Protein AF-W9H067-F1 (afdb_monomer_lite)

Foldseek 3Di:
DKDKDKDKDFDPVLVVVLVVVCVVPAVPQKDKDWPDWDWDQPPVVSDTTIITIMMMIGNDPVSVVCSCQCPVVVHDPPPPDPDPPPPDDDDDPDDD

Structure (mmCIF, N/CA/C/O backbone):
data_AF-W9H067-F1
#
_entry.id   AF-W9H067-F1
#
loop_
_atom_site.group_PDB
_atom_site.id
_atom_site.type_symbol
_atom_site.label_atom_id
_atom_site.label_alt_id
_atom_site.label_comp_id
_atom_site.label_asym_id
_atom_site.label_entity_id
_atom_site.label_seq_id
_atom_site.pdbx_PDB_ins_code
_atom_site.Cartn_x
_atom_site.Cartn_y
_atom_site.Cartn_z
_atom_site.occupancy
_atom_site.B_iso_or_equiv
_atom_site.auth_seq_id
_atom_site.auth_comp_id
_atom_site.auth_asym_id
_atom_site.auth_atom_id
_atom_site.pdbx_PDB_model_num
ATOM 1 N N . MET A 1 1 ? -16.802 -9.869 9.012 1.00 60.41 1 MET A N 1
ATOM 2 C CA . MET A 1 1 ? -16.794 -9.559 7.567 1.00 60.41 1 MET A CA 1
ATOM 3 C C . MET A 1 1 ? -15.454 -8.932 7.248 1.00 60.41 1 MET A C 1
ATOM 5 O O . MET A 1 1 ? -15.097 -7.969 7.912 1.00 60.41 1 MET A O 1
ATOM 9 N N . THR A 1 2 ? -14.714 -9.509 6.311 1.00 73.00 2 THR A N 1
ATOM 10 C CA . THR A 1 2 ? -13.466 -8.964 5.763 1.00 73.00 2 THR A CA 1
ATOM 11 C C . THR A 1 2 ? -13.778 -8.291 4.430 1.00 73.00 2 THR A C 1
ATOM 13 O O . THR A 1 2 ? -14.625 -8.772 3.678 1.00 73.00 2 THR A O 1
ATOM 16 N N . TYR A 1 3 ? -13.155 -7.147 4.165 1.00 82.56 3 TYR A N 1
ATOM 17 C CA . TYR A 1 3 ? -13.346 -6.389 2.928 1.00 82.56 3 TYR A CA 1
ATOM 18 C C . TYR A 1 3 ? -12.120 -6.558 2.051 1.00 82.56 3 TYR A C 1
ATOM 20 O O . TYR A 1 3 ? -11.005 -6.477 2.551 1.00 82.56 3 TYR A O 1
ATOM 28 N N . GLU A 1 4 ? -12.314 -6.782 0.760 1.00 85.38 4 GLU A N 1
ATOM 29 C CA . GLU A 1 4 ? -11.222 -7.126 -0.144 1.00 85.38 4 GLU A CA 1
ATOM 30 C C . GLU A 1 4 ? -11.097 -6.102 -1.268 1.00 85.38 4 GLU A C 1
ATOM 32 O O . GLU A 1 4 ? -12.092 -5.628 -1.821 1.00 85.38 4 GLU A O 1
ATOM 37 N N . LEU A 1 5 ? -9.859 -5.785 -1.633 1.00 84.81 5 LEU A N 1
ATOM 38 C CA . LEU A 1 5 ? -9.538 -4.889 -2.732 1.00 84.81 5 LEU A CA 1
ATOM 39 C C . LEU A 1 5 ? -8.381 -5.468 -3.539 1.00 84.81 5 LEU A C 1
ATOM 41 O O . LEU A 1 5 ? -7.287 -5.657 -3.016 1.00 84.81 5 LEU A O 1
ATOM 45 N N . VAL A 1 6 ? -8.610 -5.716 -4.825 1.00 85.81 6 VAL A N 1
ATOM 46 C CA . VAL A 1 6 ? -7.558 -6.150 -5.747 1.00 85.81 6 VAL A CA 1
ATOM 47 C C . VAL A 1 6 ? -7.097 -4.952 -6.563 1.00 85.81 6 VAL A C 1
ATOM 49 O O . VAL A 1 6 ? -7.914 -4.275 -7.191 1.00 85.81 6 VAL A O 1
ATOM 52 N N . HIS A 1 7 ? -5.792 -4.694 -6.563 1.00 84.44 7 HIS A N 1
ATOM 53 C CA . HIS A 1 7 ? -5.191 -3.613 -7.333 1.00 84.44 7 HIS A CA 1
ATOM 54 C C . HIS A 1 7 ? -3.963 -4.085 -8.114 1.00 84.44 7 HIS A C 1
ATOM 56 O O . HIS A 1 7 ? -3.289 -5.046 -7.736 1.00 84.44 7 HIS A O 1
ATOM 62 N N . LYS A 1 8 ? -3.701 -3.410 -9.238 1.00 84.19 8 LYS A N 1
ATOM 63 C CA . LYS A 1 8 ? -2.582 -3.699 -10.136 1.00 84.19 8 LYS A CA 1
ATOM 64 C C . LYS A 1 8 ? -1.568 -2.561 -10.065 1.00 84.19 8 LYS A C 1
ATOM 66 O O . LYS A 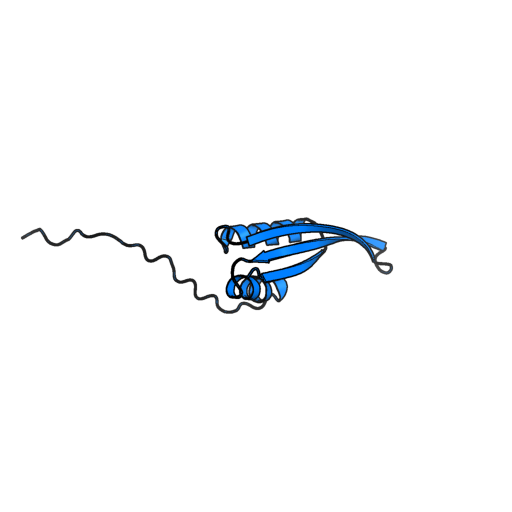1 8 ? -1.876 -1.446 -10.475 1.00 84.19 8 LYS A O 1
ATOM 71 N N . PHE A 1 9 ? -0.361 -2.846 -9.595 1.00 81.06 9 PHE A N 1
ATOM 72 C CA . PHE A 1 9 ? 0.725 -1.872 -9.516 1.00 81.06 9 PHE A CA 1
ATOM 73 C C . PHE A 1 9 ? 1.671 -2.002 -10.702 1.00 81.06 9 PHE A C 1
ATOM 75 O O . PHE A 1 9 ? 2.150 -3.092 -11.000 1.00 81.06 9 PHE A O 1
ATOM 82 N N . ARG A 1 10 ? 1.986 -0.883 -11.359 1.00 76.19 10 ARG A N 1
ATOM 83 C CA . ARG A 1 10 ? 3.038 -0.822 -12.381 1.00 76.19 10 ARG A CA 1
ATOM 84 C C . ARG A 1 10 ? 4.383 -0.622 -11.679 1.00 76.19 10 ARG A C 1
ATOM 86 O O . ARG A 1 10 ? 4.778 0.509 -11.409 1.00 76.19 10 ARG A O 1
ATOM 93 N N . GLY A 1 11 ? 5.048 -1.726 -11.346 1.00 74.19 11 GLY A N 1
ATOM 94 C CA . GLY A 1 11 ? 6.343 -1.747 -10.662 1.00 74.19 11 GLY A CA 1
ATOM 95 C C . GLY A 1 11 ? 6.287 -2.027 -9.153 1.00 74.19 11 GLY A C 1
ATOM 96 O O . GLY A 1 11 ? 5.335 -1.671 -8.459 1.00 74.19 11 GLY A O 1
ATOM 97 N N . GLN A 1 12 ? 7.364 -2.636 -8.645 1.00 73.44 12 GLN A N 1
ATOM 98 C CA . GLN A 1 12 ? 7.498 -3.069 -7.248 1.00 73.44 12 GLN A CA 1
ATOM 99 C C . GLN A 1 12 ? 7.530 -1.893 -6.257 1.00 73.44 12 GLN A C 1
ATOM 101 O O . GLN A 1 12 ? 6.998 -2.000 -5.159 1.00 73.44 12 GLN A O 1
ATOM 106 N N . GLY A 1 13 ? 8.083 -0.739 -6.655 1.00 78.38 13 GLY A N 1
ATOM 107 C CA . GLY A 1 13 ? 8.137 0.449 -5.793 1.00 78.38 13 GLY A CA 1
ATOM 108 C C . GLY A 1 13 ? 6.751 0.944 -5.368 1.00 78.38 13 GLY A C 1
ATOM 109 O O . GLY A 1 13 ? 6.550 1.278 -4.206 1.00 78.38 13 GLY A O 1
ATOM 110 N N . LYS A 1 14 ? 5.764 0.891 -6.272 1.00 76.38 14 LYS A N 1
ATOM 111 C CA . LYS A 1 14 ? 4.379 1.273 -5.961 1.00 76.38 14 LYS A CA 1
ATOM 112 C C . LYS A 1 14 ? 3.685 0.292 -5.025 1.00 76.38 14 LYS A C 1
ATOM 114 O O . LYS A 1 14 ? 2.875 0.711 -4.212 1.00 76.38 14 LYS A O 1
ATOM 119 N N . MET A 1 15 ? 4.036 -0.989 -5.088 1.00 80.94 15 MET A N 1
ATOM 120 C CA . MET A 1 15 ? 3.553 -1.962 -4.111 1.00 80.94 15 MET A CA 1
ATOM 121 C C . MET A 1 15 ? 4.096 -1.659 -2.709 1.00 80.94 15 MET A C 1
ATOM 123 O O . MET A 1 15 ? 3.324 -1.648 -1.755 1.00 80.94 15 MET A O 1
ATOM 127 N N . ASN A 1 16 ? 5.395 -1.370 -2.593 1.00 82.06 16 ASN A N 1
ATOM 128 C CA . ASN A 1 16 ? 6.015 -1.049 -1.305 1.00 82.06 16 ASN A CA 1
ATOM 129 C C . ASN A 1 16 ? 5.432 0.243 -0.706 1.00 82.06 16 ASN A C 1
ATOM 131 O O . ASN A 1 16 ? 5.065 0.254 0.462 1.00 82.06 16 ASN A O 1
ATOM 135 N N . GLU A 1 17 ? 5.248 1.292 -1.520 1.00 83.69 17 GLU A N 1
ATOM 136 C CA . GLU A 1 17 ? 4.584 2.535 -1.089 1.00 83.69 17 GLU A CA 1
ATOM 137 C C . GLU A 1 17 ? 3.166 2.272 -0.543 1.00 83.69 17 GLU A C 1
ATOM 139 O O . GLU A 1 17 ? 2.739 2.901 0.426 1.00 83.69 17 GLU A O 1
ATOM 144 N N . ALA A 1 18 ? 2.426 1.346 -1.159 1.00 81.50 18 ALA A N 1
ATOM 145 C CA . ALA A 1 18 ? 1.089 0.972 -0.712 1.00 81.50 18 ALA A CA 1
ATOM 146 C C . ALA A 1 18 ? 1.126 0.240 0.635 1.00 81.50 18 ALA A C 1
ATOM 148 O O . ALA A 1 18 ? 0.296 0.498 1.507 1.00 81.50 18 ALA A O 1
ATOM 149 N N . GLU A 1 19 ? 2.087 -0.669 0.809 1.00 81.88 19 GLU A N 1
ATOM 150 C CA . GLU A 1 19 ? 2.287 -1.397 2.060 1.00 81.88 19 GLU A CA 1
ATOM 151 C C . GLU A 1 19 ? 2.658 -0.448 3.207 1.00 81.88 19 GLU A C 1
ATOM 153 O O . GLU A 1 19 ? 2.059 -0.524 4.281 1.00 81.88 19 GLU A O 1
ATOM 158 N N . ASP A 1 20 ? 3.581 0.483 2.967 1.00 85.06 20 ASP A N 1
ATOM 159 C CA . ASP A 1 20 ? 3.997 1.482 3.952 1.00 85.06 20 ASP A CA 1
ATOM 160 C C . ASP A 1 20 ? 2.819 2.368 4.374 1.00 85.06 20 ASP A C 1
ATOM 162 O O . ASP A 1 20 ? 2.552 2.520 5.569 1.00 85.06 20 ASP A O 1
ATOM 166 N N . TRP A 1 21 ? 2.018 2.848 3.414 1.00 85.19 21 TRP A N 1
ATOM 167 C CA . TRP A 1 21 ? 0.805 3.611 3.718 1.00 85.19 21 TRP A CA 1
ATOM 168 C C . TRP A 1 21 ? -0.157 2.817 4.614 1.00 85.19 21 TRP A C 1
ATOM 170 O O . TRP A 1 21 ? -0.713 3.352 5.579 1.00 85.19 21 TRP A O 1
ATOM 180 N N . MET A 1 22 ? -0.347 1.526 4.328 1.00 82.62 22 MET A N 1
ATOM 181 C CA . MET A 1 22 ? -1.231 0.645 5.098 1.00 82.62 22 MET A CA 1
ATOM 182 C C . MET A 1 22 ? -0.685 0.387 6.509 1.00 82.62 22 MET A C 1
ATOM 184 O O . MET A 1 22 ? -1.449 0.422 7.481 1.00 82.62 22 MET A O 1
ATOM 188 N N . ARG A 1 23 ? 0.634 0.200 6.661 1.00 81.56 23 ARG A N 1
ATOM 189 C CA . ARG A 1 23 ? 1.307 0.091 7.970 1.00 81.56 23 ARG A CA 1
ATOM 190 C C . ARG A 1 23 ? 1.088 1.343 8.816 1.00 81.56 23 ARG A C 1
ATOM 192 O O . ARG A 1 23 ? 0.753 1.222 9.995 1.00 81.56 23 ARG A O 1
ATOM 199 N N . GLU A 1 24 ? 1.220 2.521 8.216 1.00 82.94 24 GLU A N 1
ATOM 200 C CA . GLU A 1 24 ? 1.066 3.805 8.905 1.00 82.94 24 GLU A CA 1
ATOM 201 C C . GLU A 1 24 ? -0.385 4.097 9.314 1.00 82.94 24 GLU A C 1
ATOM 203 O O . GLU A 1 24 ? -0.632 4.648 10.391 1.00 82.94 24 GLU A O 1
ATOM 208 N N . ASN A 1 25 ? -1.361 3.702 8.488 1.00 78.81 25 ASN A N 1
ATOM 209 C CA . ASN A 1 25 ? -2.758 4.096 8.676 1.00 78.81 25 ASN A CA 1
ATOM 210 C C . ASN A 1 25 ? -3.622 3.058 9.406 1.00 78.81 25 ASN A C 1
ATOM 212 O O . ASN A 1 25 ? -4.545 3.450 10.124 1.00 78.81 25 ASN A O 1
ATOM 216 N N . LEU A 1 26 ? -3.356 1.756 9.247 1.00 76.69 26 LEU A N 1
ATOM 217 C CA . LEU A 1 26 ? -4.334 0.708 9.579 1.00 76.69 26 LEU A CA 1
ATOM 218 C C . LEU A 1 26 ? -3.988 -0.191 10.775 1.00 76.69 26 LEU A C 1
ATOM 220 O O . LEU A 1 26 ? -4.709 -1.151 11.029 1.00 76.69 26 LEU A O 1
ATOM 224 N N . LYS A 1 27 ? -2.934 0.109 11.549 1.00 75.88 27 LYS A N 1
ATOM 225 C CA . LYS A 1 27 ? -2.587 -0.539 12.844 1.00 75.88 27 LYS A CA 1
ATOM 226 C C . LYS A 1 27 ? -2.825 -2.066 12.915 1.00 75.88 27 LYS A C 1
ATOM 228 O O . LYS A 1 27 ? -3.330 -2.569 13.916 1.00 75.88 27 LYS A O 1
ATOM 233 N N . GLY A 1 28 ? -2.475 -2.802 11.859 1.00 70.94 28 GLY A N 1
ATOM 234 C CA . GLY A 1 28 ? -2.592 -4.266 11.808 1.00 70.94 28 GLY A CA 1
ATOM 235 C C . GLY A 1 28 ? -4.001 -4.825 11.558 1.00 70.94 28 GLY A C 1
ATOM 236 O O . GLY A 1 28 ? -4.193 -6.030 11.666 1.00 70.94 28 GLY A O 1
ATOM 237 N N . LEU A 1 29 ? -4.987 -3.995 11.202 1.00 79.12 29 LEU A N 1
ATOM 238 C CA . LEU A 1 29 ? -6.322 -4.430 10.759 1.00 79.12 29 LEU A CA 1
ATOM 239 C C . LEU A 1 29 ? -6.390 -4.633 9.237 1.00 79.12 29 LEU A C 1
ATOM 241 O O . LEU A 1 29 ? -7.384 -4.287 8.591 1.00 79.12 29 LEU A O 1
ATOM 245 N N . TRP A 1 30 ? -5.321 -5.173 8.659 1.00 86.50 30 TRP A N 1
ATOM 246 C CA . TRP A 1 30 ? -5.219 -5.444 7.233 1.00 86.50 30 TRP A CA 1
ATOM 247 C C . TRP A 1 30 ? -4.216 -6.562 6.951 1.00 86.50 30 TRP A C 1
ATOM 249 O O . TRP A 1 30 ? -3.356 -6.869 7.775 1.00 86.50 30 TRP A O 1
ATOM 259 N N . GLU A 1 31 ? -4.328 -7.142 5.766 1.00 84.00 31 GLU A N 1
ATOM 260 C CA . GLU A 1 31 ? -3.418 -8.154 5.243 1.00 84.00 31 GLU A CA 1
ATOM 261 C C . GLU A 1 31 ? -3.183 -7.873 3.756 1.00 84.00 31 GLU A C 1
ATOM 263 O O . GLU A 1 31 ? -4.109 -7.504 3.032 1.00 84.00 31 GLU A O 1
ATOM 268 N N . LEU A 1 32 ? -1.938 -8.028 3.304 1.00 84.88 32 LEU A N 1
ATOM 269 C CA . LEU A 1 32 ? -1.566 -7.947 1.895 1.00 84.88 32 LEU A CA 1
ATOM 270 C C . LEU A 1 32 ? -1.196 -9.336 1.398 1.00 84.88 32 LEU A C 1
ATOM 272 O O . LEU A 1 32 ? -0.332 -10.009 1.953 1.00 84.88 32 LEU A O 1
ATOM 276 N N . GLN A 1 33 ? -1.854 -9.740 0.321 1.00 84.69 33 GLN A N 1
ATOM 277 C CA . GLN A 1 33 ? -1.613 -10.991 -0.365 1.00 84.69 33 GLN A CA 1
ATOM 278 C C . GLN A 1 33 ? -1.151 -10.694 -1.788 1.00 84.69 33 GLN A C 1
ATOM 280 O O . GLN A 1 33 ? -1.856 -10.073 -2.587 1.00 84.69 33 GLN A O 1
ATOM 285 N N . PHE A 1 34 ? 0.049 -11.162 -2.115 1.00 82.19 34 PHE A N 1
ATOM 286 C CA . PHE A 1 34 ? 0.560 -11.105 -3.473 1.00 82.19 34 PHE A CA 1
ATOM 287 C C . PHE A 1 34 ? -0.101 -12.198 -4.320 1.00 82.19 34 PHE A C 1
ATOM 289 O O . PHE A 1 34 ? -0.019 -13.376 -3.981 1.00 82.19 34 PHE A O 1
ATOM 296 N N . LEU A 1 35 ? -0.777 -11.809 -5.403 1.00 84.31 35 LEU A N 1
ATOM 297 C CA . LEU A 1 35 ? -1.492 -12.743 -6.279 1.00 84.31 35 LEU A CA 1
ATOM 298 C C . LEU A 1 35 ? -0.650 -13.189 -7.478 1.00 84.31 35 LEU A C 1
ATOM 300 O O . LEU A 1 35 ? -0.874 -14.273 -8.007 1.00 84.31 35 LEU A O 1
ATOM 304 N N . GLY A 1 36 ? 0.296 -12.363 -7.927 1.00 82.06 36 GLY A N 1
ATOM 305 C CA . GLY A 1 36 ? 1.148 -12.685 -9.068 1.00 82.06 36 GLY A CA 1
ATOM 306 C C . GLY A 1 36 ? 1.673 -11.457 -9.799 1.00 82.06 36 GLY A C 1
ATOM 307 O O . GLY A 1 36 ? 1.344 -10.316 -9.472 1.00 82.06 36 GLY A O 1
ATOM 308 N N . MET A 1 37 ? 2.501 -11.698 -10.810 1.00 84.00 37 MET A N 1
ATOM 309 C CA . MET A 1 37 ? 3.097 -10.668 -11.656 1.00 84.00 37 MET A CA 1
ATOM 310 C C . MET A 1 37 ? 2.790 -10.981 -13.118 1.00 84.00 37 MET A C 1
ATOM 312 O O . MET A 1 37 ? 2.979 -12.114 -13.554 1.00 84.00 37 MET A O 1
ATOM 316 N N . SER A 1 38 ? 2.345 -9.976 -13.862 1.00 81.75 38 SER A N 1
ATOM 317 C CA . SER A 1 38 ? 2.157 -10.039 -15.311 1.00 81.75 38 SER A CA 1
ATOM 318 C C . SER A 1 38 ? 3.148 -9.095 -15.981 1.00 81.75 38 SER A C 1
ATOM 320 O O . SER A 1 38 ? 3.365 -7.987 -15.497 1.00 81.75 38 SER A O 1
ATOM 322 N N . GLU A 1 39 ? 3.746 -9.504 -17.093 1.00 79.94 39 GLU A N 1
ATOM 323 C CA . GLU A 1 39 ? 4.546 -8.607 -17.929 1.00 79.94 39 GLU A CA 1
ATOM 324 C C . GLU A 1 39 ? 3.649 -8.007 -19.017 1.00 79.94 39 GLU A C 1
ATOM 326 O O . GLU A 1 39 ? 3.116 -8.731 -19.855 1.00 79.94 39 GLU A O 1
ATOM 331 N N . GLU A 1 40 ? 3.476 -6.685 -19.010 1.00 74.50 40 GLU A N 1
ATOM 332 C CA . GLU A 1 40 ? 2.898 -5.947 -20.135 1.00 74.50 40 GLU A CA 1
ATOM 333 C C . GLU A 1 40 ? 4.042 -5.395 -20.989 1.00 74.50 40 GLU A C 1
ATOM 335 O O . GLU A 1 40 ? 4.852 -4.581 -20.533 1.00 74.50 40 GLU A O 1
ATOM 340 N N . ILE A 1 41 ? 4.119 -5.849 -22.239 1.00 69.06 41 ILE A N 1
ATOM 341 C CA . ILE A 1 41 ? 5.003 -5.257 -23.241 1.00 69.06 41 ILE A CA 1
ATOM 342 C C . ILE A 1 41 ? 4.238 -4.083 -23.844 1.00 69.06 41 ILE A C 1
ATOM 344 O O . ILE A 1 41 ? 3.228 -4.268 -24.517 1.00 69.06 41 ILE A O 1
ATOM 348 N N . ASP A 1 42 ? 4.697 -2.864 -23.568 1.00 65.25 42 ASP A N 1
ATOM 349 C CA . ASP A 1 42 ? 4.194 -1.685 -24.265 1.00 65.25 42 ASP A CA 1
ATOM 350 C C . ASP A 1 42 ? 4.790 -1.708 -25.680 1.00 65.25 42 ASP A C 1
ATOM 352 O O . ASP A 1 42 ? 5.958 -1.355 -25.875 1.00 65.25 42 ASP A O 1
ATOM 356 N N . ASP A 1 43 ? 4.006 -2.178 -26.655 1.00 62.78 43 ASP A N 1
ATOM 357 C CA . ASP A 1 43 ? 4.418 -2.291 -28.063 1.00 62.78 43 ASP A CA 1
ATOM 358 C C . ASP A 1 43 ? 4.875 -0.948 -28.653 1.00 62.78 43 ASP A C 1
ATOM 360 O O . ASP A 1 43 ? 5.684 -0.911 -29.582 1.00 62.78 43 ASP A O 1
ATOM 364 N N . PHE A 1 44 ? 4.406 0.170 -28.090 1.00 64.56 44 PHE A N 1
ATOM 365 C CA . PHE A 1 44 ? 4.728 1.510 -28.564 1.00 64.56 44 PHE A CA 1
ATOM 366 C C . PHE A 1 44 ? 6.082 1.998 -28.041 1.00 64.56 44 PHE A C 1
ATOM 368 O O . PHE A 1 44 ? 6.845 2.640 -28.762 1.00 64.56 44 PHE A O 1
ATOM 375 N N . LYS A 1 45 ? 6.401 1.686 -26.782 1.00 65.88 45 LYS A N 1
ATOM 376 C CA . LYS A 1 45 ? 7.646 2.121 -26.129 1.00 65.88 45 LYS A CA 1
ATOM 377 C C . LYS A 1 45 ? 8.744 1.059 -26.117 1.00 65.88 45 LYS A C 1
ATOM 379 O O . LYS A 1 45 ? 9.860 1.361 -25.702 1.00 65.88 45 LYS A O 1
ATOM 384 N N . LYS A 1 46 ? 8.449 -0.173 -26.555 1.00 65.50 46 LYS A N 1
ATOM 385 C CA . LYS A 1 46 ? 9.327 -1.356 -26.432 1.00 65.50 46 LYS A CA 1
ATOM 386 C C . LYS A 1 46 ? 9.866 -1.554 -25.010 1.00 65.50 46 LYS A C 1
ATOM 388 O O . LYS A 1 46 ? 10.941 -2.115 -24.808 1.00 65.50 46 LYS A O 1
ATOM 393 N N . THR A 1 47 ? 9.127 -1.081 -24.011 1.00 62.19 47 THR A N 1
ATOM 394 C CA . THR A 1 47 ? 9.486 -1.200 -22.599 1.00 62.19 47 THR A CA 1
ATOM 395 C C . THR A 1 47 ? 8.648 -2.285 -21.951 1.00 62.19 47 THR A C 1
ATOM 397 O O . THR A 1 47 ? 7.422 -2.288 -22.070 1.00 62.19 47 THR A O 1
ATOM 400 N N . LYS A 1 48 ? 9.316 -3.189 -21.232 1.00 66.38 48 LYS A N 1
ATOM 401 C CA . LYS A 1 48 ? 8.658 -4.191 -20.394 1.00 66.38 48 LYS A CA 1
ATOM 402 C C . LYS A 1 48 ? 8.177 -3.531 -19.107 1.00 66.38 48 LYS A C 1
ATOM 404 O O . LYS A 1 48 ? 8.989 -3.016 -18.340 1.00 66.38 48 LYS A O 1
ATOM 409 N N . THR A 1 49 ? 6.872 -3.553 -18.872 1.00 70.50 49 THR A N 1
ATOM 410 C CA . THR A 1 49 ? 6.264 -3.074 -17.631 1.00 70.50 49 THR A CA 1
ATOM 411 C C . THR A 1 49 ? 5.827 -4.272 -16.804 1.00 70.50 49 THR A C 1
ATOM 413 O O . THR A 1 49 ? 4.961 -5.039 -17.214 1.00 70.50 49 THR A O 1
ATOM 416 N N . TYR A 1 50 ? 6.409 -4.431 -15.618 1.00 76.38 50 TYR A N 1
ATOM 417 C CA . TYR A 1 50 ? 5.976 -5.449 -14.664 1.00 76.38 50 TYR A CA 1
ATOM 418 C C . TYR A 1 50 ? 4.743 -4.948 -13.907 1.00 76.38 50 TYR A C 1
ATOM 420 O O . TYR A 1 50 ? 4.785 -3.910 -13.238 1.00 76.38 50 TYR A O 1
ATOM 428 N N . VAL A 1 51 ? 3.643 -5.683 -14.019 1.00 80.69 51 VAL A N 1
ATOM 429 C CA . VAL A 1 51 ? 2.369 -5.410 -13.358 1.00 80.69 51 VAL A CA 1
ATOM 430 C C . VAL A 1 51 ? 2.193 -6.393 -12.208 1.00 80.69 51 VAL A C 1
ATOM 432 O O . VAL A 1 51 ? 2.019 -7.589 -12.415 1.00 80.69 51 VAL A O 1
ATOM 435 N N . PHE A 1 52 ? 2.221 -5.890 -10.980 1.00 82.00 52 PHE A N 1
ATOM 436 C CA . PHE A 1 52 ? 2.049 -6.675 -9.763 1.00 82.00 52 PHE A CA 1
ATOM 437 C C . PHE A 1 52 ? 0.575 -6.686 -9.372 1.00 82.00 52 PHE A C 1
ATOM 439 O O . PHE A 1 52 ? -0.040 -5.635 -9.199 1.00 82.00 52 PHE A O 1
ATOM 446 N N . HIS A 1 53 ? 0.004 -7.875 -9.232 1.00 83.19 53 HIS A N 1
ATOM 447 C CA . HIS A 1 53 ? -1.367 -8.081 -8.794 1.00 83.19 53 HIS A CA 1
ATOM 448 C C . HIS A 1 53 ? -1.363 -8.335 -7.292 1.00 83.19 53 HIS A C 1
ATOM 450 O O . HIS A 1 53 ? -0.766 -9.301 -6.814 1.00 83.19 53 HIS A O 1
ATOM 456 N N . VAL A 1 54 ? -2.037 -7.466 -6.547 1.00 84.88 54 VAL A N 1
ATOM 457 C CA . VAL A 1 54 ? -2.032 -7.493 -5.085 1.00 84.88 54 VAL A CA 1
ATOM 458 C C . VAL A 1 54 ? -3.462 -7.433 -4.578 1.00 84.88 54 VAL A C 1
ATOM 460 O O . VAL A 1 54 ? -4.278 -6.659 -5.084 1.00 84.88 54 VAL A O 1
ATOM 463 N N . ARG A 1 55 ? -3.768 -8.256 -3.579 1.00 85.94 55 ARG A N 1
ATOM 464 C CA . ARG A 1 55 ? -5.023 -8.231 -2.835 1.00 85.94 55 ARG A CA 1
ATOM 465 C C . ARG A 1 55 ? -4.765 -7.666 -1.450 1.00 85.94 55 ARG A C 1
ATOM 467 O O . ARG A 1 55 ? -3.889 -8.139 -0.737 1.00 85.94 55 ARG A O 1
ATOM 474 N N . PHE A 1 56 ? -5.565 -6.689 -1.067 1.00 86.56 56 PHE A N 1
ATOM 475 C CA . PHE A 1 56 ? -5.607 -6.151 0.279 1.00 86.56 56 PHE A CA 1
ATOM 476 C C . PHE A 1 56 ? -6.886 -6.630 0.955 1.00 86.56 56 PHE A C 1
ATOM 478 O O . PHE A 1 56 ? -7.980 -6.410 0.431 1.00 86.56 56 PHE A O 1
ATOM 485 N N . ASN A 1 57 ? -6.746 -7.258 2.115 1.00 87.62 57 ASN A N 1
ATOM 486 C CA . ASN A 1 57 ? -7.851 -7.576 3.005 1.00 87.62 57 ASN A CA 1
ATOM 487 C C . ASN A 1 57 ? -7.883 -6.540 4.125 1.00 87.62 57 ASN A C 1
ATOM 489 O O . ASN A 1 57 ? -6.854 -6.212 4.708 1.00 87.62 57 ASN A O 1
ATOM 493 N N . PHE A 1 58 ? -9.070 -6.048 4.452 1.00 87.06 58 PHE A N 1
ATOM 494 C CA . PHE A 1 58 ? -9.300 -5.053 5.488 1.00 87.06 58 PHE A CA 1
ATOM 495 C C . PHE A 1 58 ? -10.269 -5.609 6.524 1.00 87.06 58 PHE A C 1
ATOM 497 O O . PHE A 1 58 ? -11.292 -6.217 6.189 1.00 87.06 58 PHE A O 1
ATOM 504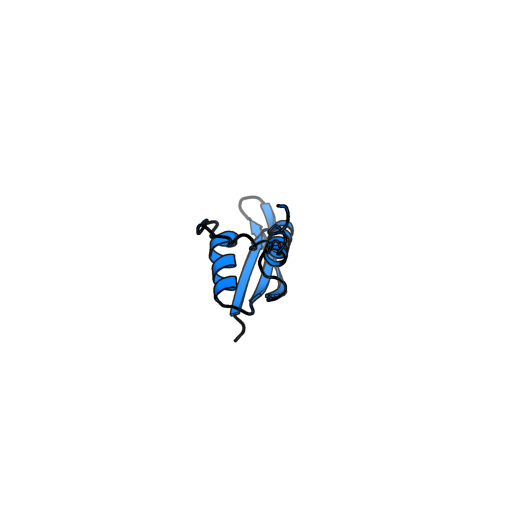 N N . GLY A 1 59 ? -9.991 -5.334 7.796 1.00 83.62 59 GLY A N 1
ATOM 505 C CA . GLY A 1 59 ? -10.917 -5.639 8.886 1.00 83.62 59 GLY A CA 1
ATOM 506 C C . GLY A 1 59 ? -12.148 -4.724 8.912 1.00 83.62 59 GLY A C 1
ATOM 507 O O . GLY A 1 59 ? -13.154 -5.073 9.529 1.00 83.62 59 GLY A O 1
ATOM 508 N N . ARG A 1 60 ? -12.091 -3.555 8.253 1.00 84.56 60 ARG A N 1
ATOM 509 C CA . ARG A 1 60 ? -13.161 -2.542 8.234 1.00 84.56 60 ARG A CA 1
ATOM 510 C C . ARG A 1 60 ? -13.393 -1.986 6.830 1.00 84.56 60 ARG A C 1
ATOM 512 O O . ARG A 1 60 ? -12.457 -1.800 6.057 1.00 84.56 60 ARG A O 1
ATOM 519 N N . SER A 1 61 ? -14.647 -1.661 6.518 1.00 84.25 61 SER A N 1
ATOM 520 C CA . SER A 1 61 ? -15.032 -1.069 5.227 1.00 84.25 61 SER A CA 1
ATOM 521 C C . SER A 1 61 ? -14.555 0.371 5.072 1.00 84.25 61 SER A C 1
ATOM 523 O O . SER A 1 61 ? -14.290 0.816 3.957 1.00 84.25 61 SER A O 1
ATOM 525 N N . GLU A 1 62 ? -14.466 1.108 6.178 1.00 84.69 62 GLU A N 1
ATOM 526 C CA . GLU A 1 62 ? -13.986 2.492 6.218 1.00 84.69 62 GLU A CA 1
ATOM 527 C C . GLU A 1 62 ? -12.530 2.574 5.764 1.00 84.69 62 GLU A C 1
ATOM 529 O O . GLU A 1 62 ? -12.188 3.417 4.939 1.00 84.69 62 GLU A O 1
ATOM 534 N N . ASP A 1 63 ? -11.708 1.635 6.227 1.00 83.56 63 ASP A N 1
ATOM 535 C CA . ASP A 1 63 ? -10.290 1.540 5.895 1.00 83.56 63 ASP A CA 1
ATOM 536 C C . ASP A 1 63 ? -10.076 1.190 4.416 1.00 83.56 63 ASP A C 1
ATOM 538 O O . ASP A 1 63 ? -9.284 1.841 3.734 1.00 83.56 63 ASP A O 1
ATOM 542 N N . MET A 1 64 ? -10.864 0.247 3.884 1.00 86.81 64 MET A N 1
ATOM 543 C CA . MET A 1 64 ? -10.876 -0.075 2.452 1.00 86.81 64 MET A CA 1
ATOM 544 C C . MET A 1 64 ? -11.240 1.153 1.602 1.00 86.81 64 MET A C 1
ATOM 546 O O . MET A 1 64 ? -10.586 1.435 0.597 1.00 86.81 64 MET A O 1
ATOM 550 N N . LYS A 1 65 ? -12.279 1.903 1.999 1.00 84.81 65 LYS A N 1
ATOM 551 C CA . LYS A 1 65 ? -12.693 3.124 1.292 1.00 84.81 65 LYS A CA 1
ATOM 552 C C . LYS A 1 65 ? -11.621 4.206 1.357 1.00 84.81 65 LYS A C 1
ATOM 554 O O . LYS A 1 65 ? -11.369 4.840 0.341 1.00 84.81 65 LYS A O 1
ATOM 559 N N . ARG A 1 66 ? -10.977 4.395 2.511 1.00 83.31 66 ARG A N 1
ATOM 560 C CA . ARG A 1 66 ? -9.885 5.364 2.668 1.00 83.31 66 ARG A CA 1
ATOM 561 C C . ARG A 1 66 ? -8.701 5.026 1.780 1.00 83.31 66 ARG A C 1
ATOM 563 O O . ARG A 1 66 ? -8.240 5.898 1.059 1.00 83.31 66 ARG A O 1
ATOM 570 N N . PHE A 1 67 ? -8.261 3.770 1.770 1.00 84.94 67 PHE A N 1
ATOM 571 C CA . PHE A 1 67 ? -7.171 3.347 0.893 1.00 84.94 67 PHE A CA 1
ATOM 572 C C . PHE A 1 67 ? -7.526 3.556 -0.585 1.00 84.94 67 PHE A C 1
ATOM 574 O O . PHE A 1 67 ? -6.731 4.094 -1.353 1.00 84.94 67 PHE A O 1
ATOM 581 N N . LYS A 1 68 ? -8.752 3.211 -0.991 1.00 85.00 68 LYS A N 1
ATOM 582 C CA . LYS A 1 68 ? -9.202 3.452 -2.363 1.00 85.00 68 LYS A CA 1
ATOM 583 C C . LYS A 1 68 ? -9.222 4.948 -2.716 1.00 85.00 68 LYS A C 1
ATOM 585 O O . LYS A 1 68 ? -8.683 5.326 -3.748 1.00 85.00 68 LYS A O 1
ATOM 590 N N . ASP A 1 69 ? -9.810 5.787 -1.870 1.00 83.69 69 ASP A N 1
ATOM 5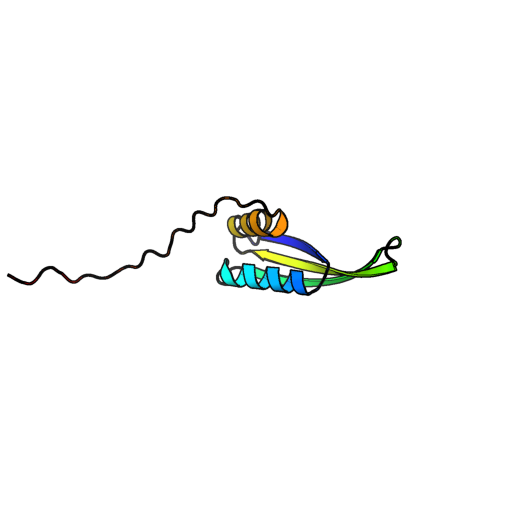91 C CA . ASP A 1 69 ? -9.986 7.212 -2.165 1.00 83.69 69 ASP A CA 1
ATOM 592 C C . ASP A 1 69 ? -8.660 7.994 -2.090 1.00 83.69 69 ASP A C 1
ATOM 594 O O . ASP A 1 69 ? -8.353 8.786 -2.982 1.00 83.69 69 ASP A O 1
ATOM 598 N N . GLU A 1 70 ? -7.879 7.781 -1.025 1.00 81.31 70 GLU A N 1
ATOM 599 C CA . GLU A 1 70 ? -6.662 8.547 -0.727 1.00 81.31 70 GLU A CA 1
ATOM 600 C C . GLU A 1 70 ? -5.464 8.062 -1.552 1.00 81.31 70 GLU A C 1
ATOM 602 O O . GLU A 1 70 ? -4.709 8.885 -2.068 1.00 81.31 70 GLU A O 1
ATOM 607 N N . TYR A 1 71 ? -5.292 6.743 -1.684 1.00 79.69 71 TYR A N 1
ATOM 608 C CA . TYR A 1 71 ? -4.093 6.159 -2.284 1.00 79.69 71 TYR A CA 1
ATOM 609 C C . TYR A 1 71 ? -4.287 5.771 -3.759 1.00 79.69 71 TYR A C 1
ATOM 611 O O . TYR A 1 71 ? -3.432 6.089 -4.583 1.00 79.69 71 TYR A O 1
ATOM 619 N N . ILE A 1 72 ? -5.410 5.137 -4.127 1.00 79.50 72 ILE A N 1
ATOM 620 C CA . ILE A 1 72 ? -5.655 4.718 -5.524 1.00 79.50 72 ILE A CA 1
ATOM 621 C C . ILE A 1 72 ? -6.181 5.872 -6.381 1.00 79.50 72 ILE A C 1
ATOM 623 O O . ILE A 1 72 ? -5.622 6.159 -7.437 1.00 79.50 72 ILE A O 1
ATOM 627 N N . ASP A 1 73 ? -7.261 6.525 -5.949 1.00 78.25 73 ASP A N 1
ATOM 628 C CA . ASP A 1 73 ? -7.899 7.595 -6.724 1.00 78.25 73 ASP A CA 1
ATOM 629 C C . ASP A 1 73 ? -7.159 8.939 -6.586 1.00 78.25 73 ASP A C 1
ATOM 631 O O . ASP A 1 73 ? -7.448 9.883 -7.327 1.00 78.25 73 ASP A O 1
ATOM 635 N N . GLY A 1 74 ? -6.213 9.047 -5.641 1.00 66.00 74 GLY A N 1
ATOM 636 C CA . GLY A 1 74 ? -5.410 10.250 -5.395 1.00 66.00 74 GLY A CA 1
ATOM 637 C C . GLY A 1 74 ? -6.244 11.477 -5.020 1.00 66.00 74 GLY A C 1
ATOM 638 O O . GLY A 1 74 ? -5.757 12.608 -5.085 1.00 66.00 74 GLY A O 1
ATOM 639 N N . LYS A 1 75 ? -7.517 11.283 -4.656 1.00 56.50 75 LYS A N 1
ATOM 640 C CA . LYS A 1 75 ? -8.402 12.360 -4.229 1.00 56.50 75 LYS A CA 1
ATOM 641 C C . LYS A 1 75 ? -8.220 12.512 -2.730 1.00 56.50 75 LYS A C 1
ATOM 643 O O . LYS A 1 75 ? -8.680 11.650 -1.982 1.00 56.50 75 LYS A O 1
ATOM 648 N N . PRO A 1 76 ? -7.629 13.616 -2.247 1.00 48.72 76 PRO A N 1
ATOM 649 C CA . PRO A 1 76 ? -7.627 13.876 -0.825 1.00 48.72 76 PRO A CA 1
ATOM 650 C C . PRO A 1 76 ? -9.076 14.115 -0.396 1.00 48.72 76 PRO A C 1
ATOM 652 O O . PRO A 1 76 ? -9.604 15.226 -0.480 1.00 48.72 76 PRO A O 1
ATOM 655 N N . ARG A 1 77 ? -9.745 13.080 0.120 1.00 50.38 77 ARG A N 1
ATOM 656 C CA . ARG A 1 77 ? -10.735 13.332 1.159 1.00 50.38 77 ARG A CA 1
ATOM 657 C C . ARG A 1 77 ? -9.932 13.943 2.286 1.00 50.38 77 ARG A C 1
ATOM 659 O O . ARG A 1 77 ? -8.966 13.341 2.734 1.00 50.38 77 ARG A O 1
ATOM 666 N N . ARG A 1 78 ? -10.279 15.169 2.682 1.00 47.78 78 ARG A N 1
ATOM 667 C CA . ARG A 1 78 ? -9.749 15.807 3.889 1.00 47.78 78 ARG A CA 1
ATOM 668 C C . ARG A 1 78 ? -9.913 14.813 5.040 1.00 47.78 78 ARG A C 1
ATOM 670 O O . ARG A 1 78 ? -10.977 14.751 5.650 1.00 47.78 78 ARG A O 1
ATOM 677 N N . ALA A 1 79 ? -8.890 14.007 5.294 1.00 48.19 79 ALA A N 1
ATOM 678 C CA . ALA A 1 79 ? -8.847 13.121 6.429 1.00 48.19 79 ALA A CA 1
ATOM 679 C C . ALA A 1 79 ? -8.665 14.044 7.627 1.00 48.19 79 ALA A C 1
ATOM 681 O O . ALA A 1 79 ? -7.568 14.522 7.920 1.00 48.19 79 ALA A O 1
ATOM 682 N N . ALA A 1 80 ? -9.779 14.363 8.281 1.00 47.25 80 ALA A N 1
ATOM 683 C CA . ALA A 1 80 ? -9.757 14.829 9.648 1.00 47.25 80 ALA A CA 1
ATOM 684 C C . ALA A 1 80 ? -9.116 13.704 10.462 1.00 47.25 80 ALA A C 1
ATOM 686 O O . ALA A 1 80 ? -9.781 12.769 10.890 1.00 47.25 80 ALA A O 1
ATOM 687 N N . THR A 1 81 ? -7.799 13.758 10.618 1.00 48.97 81 THR A N 1
ATOM 688 C CA . THR A 1 81 ? -7.111 13.024 11.665 1.00 48.97 81 THR A CA 1
ATOM 689 C C . THR A 1 81 ? -7.619 13.612 12.979 1.00 48.97 81 THR A C 1
ATOM 691 O O . THR A 1 81 ? -7.319 14.777 13.267 1.00 48.97 81 THR A O 1
ATOM 694 N N . PRO A 1 82 ? -8.370 12.879 13.825 1.00 45.91 82 PRO A N 1
ATOM 695 C CA . PRO A 1 82 ? -8.380 13.241 15.224 1.00 45.91 82 PRO A CA 1
ATOM 696 C C . PRO A 1 82 ? -6.945 13.007 15.691 1.00 45.91 82 PRO A C 1
ATOM 698 O O . PRO A 1 82 ? -6.496 11.870 15.850 1.00 45.91 82 PRO A O 1
ATOM 701 N N . LYS A 1 83 ? -6.187 14.100 15.828 1.00 50.28 83 LYS A N 1
ATOM 702 C CA . LYS A 1 83 ? -4.894 14.085 16.511 1.00 50.28 83 LYS A CA 1
ATOM 703 C C . LYS A 1 83 ? -5.082 13.291 17.809 1.00 50.28 83 LYS A C 1
ATOM 705 O O . LYS A 1 83 ? -6.085 13.519 18.493 1.00 50.28 83 LYS A O 1
ATOM 710 N N . PRO A 1 84 ? -4.172 12.368 18.159 1.00 43.16 84 PRO A N 1
ATOM 711 C CA . PRO A 1 84 ? -4.296 11.620 19.397 1.00 43.16 84 PRO A CA 1
ATOM 712 C C . PRO A 1 84 ? -4.411 12.624 20.542 1.00 43.16 84 PRO A C 1
ATOM 714 O O . PRO A 1 84 ? -3.525 13.460 20.737 1.00 43.16 84 PRO A O 1
ATOM 717 N N . VAL A 1 85 ? -5.538 12.575 21.255 1.00 57.78 85 VAL A N 1
ATOM 718 C CA . VAL A 1 85 ? -5.769 13.372 22.456 1.00 57.78 85 VAL A CA 1
ATOM 719 C C . VAL A 1 85 ? -4.674 12.976 23.437 1.00 57.78 85 VAL A C 1
ATOM 721 O O . VAL A 1 85 ? -4.748 11.931 24.085 1.00 57.78 85 VAL A O 1
ATOM 724 N N . LYS A 1 86 ? -3.617 13.790 23.517 1.00 43.22 86 LYS A N 1
ATOM 725 C CA . LYS A 1 86 ? -2.646 13.723 24.603 1.00 43.22 86 LYS A CA 1
ATOM 726 C C . LYS A 1 86 ? -3.421 14.012 25.884 1.00 43.22 86 LYS A C 1
ATOM 728 O O . LYS A 1 86 ? -3.614 15.165 26.255 1.00 43.22 86 LYS A O 1
ATOM 733 N N . LYS A 1 87 ? -3.851 12.955 26.573 1.00 54.22 87 LYS A N 1
ATOM 734 C CA . LYS A 1 87 ? -4.146 13.005 28.002 1.00 54.22 87 LYS A CA 1
ATOM 735 C C . LYS A 1 87 ? -2.842 13.373 28.730 1.00 54.22 87 LYS A C 1
ATOM 737 O O . LYS A 1 87 ? -2.072 12.496 29.099 1.00 54.22 87 LYS A O 1
ATOM 742 N N . ARG A 1 88 ? -2.572 14.669 28.908 1.00 46.22 88 ARG A N 1
ATOM 743 C CA . ARG A 1 88 ? -1.909 15.183 30.121 1.00 46.22 88 ARG A CA 1
ATOM 744 C C . ARG A 1 88 ? -3.078 15.484 31.059 1.00 46.22 88 ARG A C 1
ATOM 746 O O . ARG A 1 88 ? -3.883 16.348 30.754 1.00 46.22 88 ARG A O 1
ATOM 753 N N . GLY A 1 89 ? -3.377 14.655 32.048 1.00 43.38 89 GLY A N 1
ATOM 754 C CA . GLY A 1 89 ? -2.462 14.336 33.134 1.00 43.38 89 GLY A CA 1
ATOM 755 C C . GLY A 1 89 ? -2.679 15.397 34.206 1.00 43.38 89 GLY A C 1
ATOM 756 O O . GLY A 1 89 ? -2.155 16.497 34.082 1.00 43.38 89 GLY A O 1
ATOM 757 N N . PHE A 1 90 ? -3.534 15.061 35.174 1.00 54.38 90 PHE A N 1
ATOM 758 C CA . PHE A 1 90 ? -3.736 15.738 36.455 1.00 54.38 90 PHE A CA 1
ATOM 759 C C . PHE A 1 90 ? -2.402 16.248 37.015 1.00 54.38 90 PHE A C 1
ATOM 761 O O . PHE A 1 90 ? -1.505 15.430 37.115 1.00 54.38 90 PHE A O 1
ATOM 768 N N . PHE A 1 91 ? -2.276 17.538 37.344 1.00 55.94 91 PHE A N 1
ATOM 769 C CA . PHE A 1 91 ? -1.484 18.133 38.444 1.00 55.94 91 PHE A CA 1
ATOM 770 C C . PHE A 1 91 ? -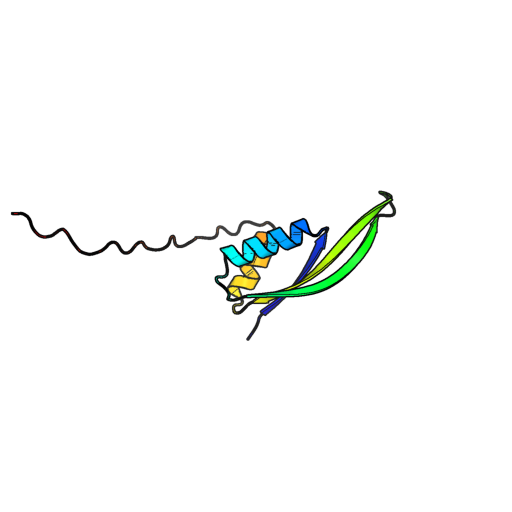1.367 19.645 38.189 1.00 55.94 91 PHE A C 1
ATOM 772 O O . PHE A 1 91 ? -0.836 20.075 37.169 1.00 55.94 91 PHE A O 1
ATOM 779 N N . GLY A 1 92 ? -1.907 20.449 39.106 1.00 47.66 92 GLY A N 1
ATOM 780 C CA . GLY A 1 92 ? -1.899 21.915 39.012 1.00 47.66 92 GLY A CA 1
ATOM 781 C C . GLY A 1 92 ? -2.886 22.639 39.933 1.00 47.66 92 GLY A C 1
ATOM 782 O O . GLY A 1 92 ? -3.140 23.820 39.739 1.00 47.66 92 GLY A O 1
ATOM 783 N N . ARG A 1 93 ? -3.468 21.947 40.921 1.00 56.84 93 ARG A N 1
ATOM 784 C CA . ARG A 1 93 ? -4.098 22.561 42.096 1.00 56.84 93 ARG A CA 1
ATOM 785 C C . ARG A 1 93 ? -3.221 22.200 43.286 1.00 56.84 93 ARG A C 1
ATOM 787 O O . ARG A 1 93 ? -3.331 21.080 43.767 1.00 56.84 93 ARG A 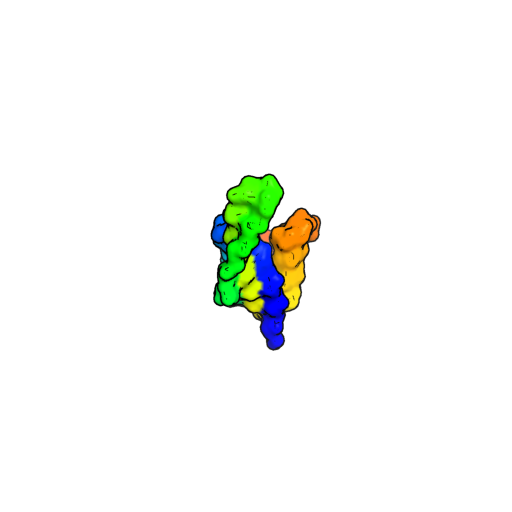O 1
ATOM 794 N N . LEU A 1 94 ? -2.298 23.092 43.632 1.00 53.41 94 LEU A N 1
ATOM 795 C CA . LEU A 1 94 ? -1.555 23.197 44.897 1.00 53.41 94 LEU A CA 1
ATOM 796 C C . LEU A 1 94 ? -0.363 24.114 44.622 1.00 53.41 94 LEU A C 1
ATOM 798 O O . LEU A 1 94 ? 0.677 23.636 44.197 1.00 53.41 94 LEU A O 1
ATOM 802 N N . PHE A 1 95 ? -0.562 25.420 44.750 1.00 50.03 95 PHE A N 1
ATOM 803 C CA . PHE A 1 95 ? 0.266 26.271 45.600 1.00 50.03 95 PHE A CA 1
ATOM 804 C C . PHE A 1 95 ? -0.546 27.537 45.893 1.00 50.03 95 PHE A C 1
ATOM 806 O O . PHE A 1 95 ? -1.203 28.089 45.009 1.00 50.03 95 PHE A O 1
ATOM 813 N N . GLU A 1 96 ? -0.586 27.811 47.187 1.00 43.31 96 GLU A N 1
ATOM 814 C CA . GLU A 1 96 ? -1.231 28.885 47.940 1.00 43.31 96 GLU A CA 1
ATOM 815 C C . GLU A 1 96 ? -0.727 30.277 47.537 1.00 43.31 96 GLU A C 1
ATOM 817 O O . GLU A 1 96 ? 0.462 30.379 47.151 1.00 43.31 96 GLU A O 1
#

pLDDT: mean 72.62, std 14.08, range [43.16, 87.62]

Orga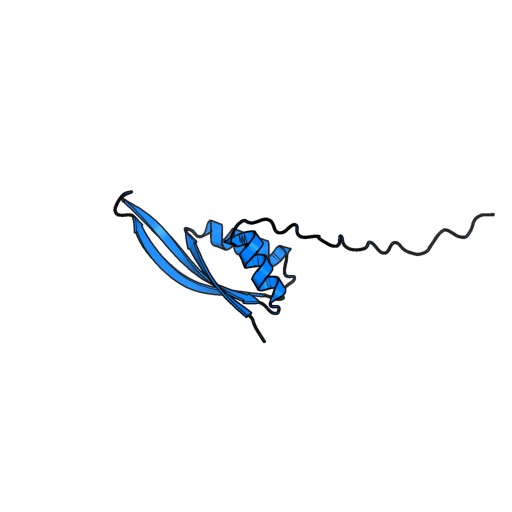nism: NCBI:txid1385369

Sequence (96 aa):
MTYELVHKFRGQGKMNEAEDWMRENLKGLWELQFLGMSEEIDDFKKTKTYVFHVRFNFGRSEDMKRFKDEYIDGKPRRAATPKPVKKRGFFGRLFE

Radius of gyration: 20.08 Å; chains: 1; bounding box: 26×42×76 Å

Secondary structure (DSSP, 8-state):
--EEEEEEEESHHHHHHHHHHHHHHHTT-EEEEEEEEEEEEETTTTEEEEEEEEEEEES-HHHHHHIIIIIIS-----------------------